Protein AF-A0A8H3E449-F1 (afdb_monomer_lite)

InterPro domains:
  IPR008972 Cupredoxin [G3DSA:2.60.40.420] (3-61)
  IPR008972 Cupredoxin [SSF49503] (17-48)
  IPR052953 Serine-rich & Multicopper Oxidase-related [PTHR34883] (8-68)

Secondary structure (DSSP, 8-state):
---------TTS---PPP------SSS-EEEE--STTTGGGT-EEEES--SSSS-HHHHHHHHHHTTTT---

Organism: NCBI:txid456999

pLDDT: mean 83.11, std 19.49, range [35.38, 98.56]

Foldseek 3Di:
DDPPDPPPDPPDPDPDDDDDDDDDDLDKDKAADPPPCGLLVQRIDIHNADPDDCGSVVSSVVSVVVCVPPDD

Radius of gyration: 15.21 Å; chains: 1; bounding box: 41×38×34 Å

Structure (mmCIF, N/CA/C/O backbone):
data_AF-A0A8H3E449-F1
#
_entry.id   AF-A0A8H3E449-F1
#
loop_
_atom_site.group_PDB
_atom_site.id
_atom_site.type_symbol
_atom_site.label_atom_id
_atom_site.label_alt_id
_atom_site.label_comp_id
_atom_site.label_asym_id
_atom_site.label_entity_id
_atom_site.label_seq_id
_atom_site.pdbx_PDB_ins_code
_atom_site.Cartn_x
_atom_site.Cartn_y
_atom_site.Cartn_z
_atom_site.occupancy
_atom_site.B_iso_or_equiv
_atom_site.auth_seq_id
_atom_site.auth_comp_id
_atom_site.auth_asym_id
_atom_site.auth_atom_id
_atom_site.pdbx_PDB_model_num
ATOM 1 N N . MET A 1 1 ? 11.427 -28.316 -9.167 1.00 40.34 1 MET A N 1
ATOM 2 C CA . MET A 1 1 ? 11.931 -26.934 -9.288 1.00 40.34 1 MET A CA 1
ATOM 3 C C . MET A 1 1 ? 11.361 -26.152 -8.120 1.00 40.34 1 MET A C 1
ATOM 5 O O . MET A 1 1 ? 10.246 -25.663 -8.195 1.00 40.34 1 MET A O 1
ATOM 9 N N . LYS A 1 2 ? 12.055 -26.186 -6.981 1.00 36.25 2 LYS A N 1
ATOM 10 C CA . LYS A 1 2 ? 11.701 -25.396 -5.804 1.00 36.25 2 LYS A CA 1
ATOM 11 C C . LYS A 1 2 ? 12.485 -24.098 -5.941 1.00 36.25 2 LYS A C 1
ATOM 13 O O . LYS A 1 2 ? 13.699 -24.118 -5.770 1.00 36.25 2 LYS A O 1
ATOM 18 N N . GLY A 1 3 ? 11.821 -23.031 -6.369 1.00 35.38 3 GLY A N 1
ATOM 19 C CA . GLY A 1 3 ? 12.405 -21.698 -6.337 1.00 35.38 3 GLY A CA 1
ATOM 20 C C . GLY A 1 3 ? 12.522 -21.286 -4.880 1.00 35.38 3 GLY A C 1
ATOM 21 O O . GLY A 1 3 ? 11.533 -20.875 -4.282 1.00 35.38 3 GLY A O 1
ATOM 22 N N . SER A 1 4 ? 13.702 -21.472 -4.289 1.00 45.12 4 SER A N 1
ATOM 23 C CA . SER A 1 4 ? 14.051 -20.750 -3.073 1.00 45.12 4 SER A CA 1
ATOM 24 C C . SER A 1 4 ? 13.974 -19.267 -3.404 1.00 45.12 4 SER A C 1
ATOM 26 O O . SER A 1 4 ? 14.740 -18.782 -4.236 1.00 45.12 4 SER A O 1
ATOM 28 N N . ALA A 1 5 ? 13.049 -18.556 -2.761 1.00 52.97 5 ALA A N 1
ATOM 29 C CA . ALA A 1 5 ? 13.210 -17.124 -2.564 1.00 52.97 5 ALA A CA 1
ATOM 30 C C . ALA A 1 5 ? 14.620 -16.889 -1.988 1.00 52.97 5 ALA A C 1
ATOM 32 O O . ALA A 1 5 ? 15.062 -17.702 -1.164 1.00 52.97 5 ALA A O 1
ATOM 33 N N . PRO A 1 6 ? 15.352 -15.845 -2.409 1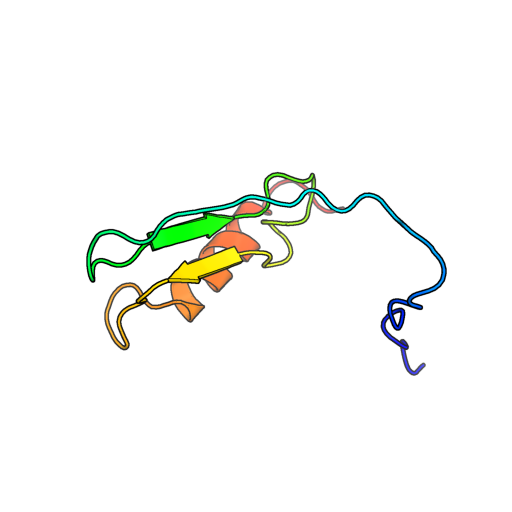.00 51.28 6 PRO A N 1
ATOM 34 C CA . PRO A 1 6 ? 16.612 -15.531 -1.764 1.00 51.28 6 PRO A CA 1
ATOM 35 C C . PRO A 1 6 ? 16.29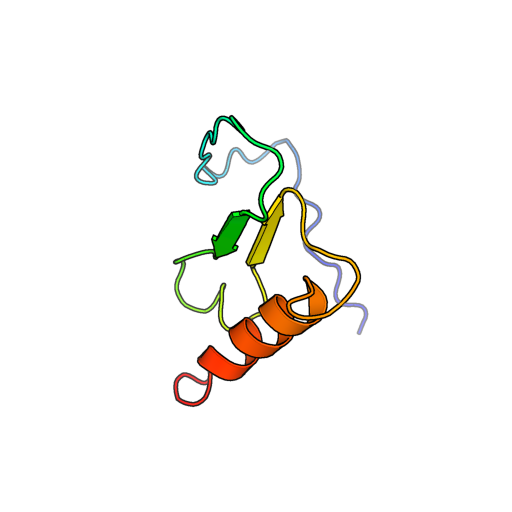0 -15.218 -0.303 1.00 51.28 6 PRO A C 1
ATOM 37 O O . PRO A 1 6 ? 15.585 -14.257 0.006 1.00 51.28 6 PRO A O 1
ATOM 40 N N . ALA A 1 7 ? 16.757 -16.079 0.598 1.00 48.97 7 ALA A N 1
ATOM 41 C CA . ALA A 1 7 ? 16.889 -15.705 1.989 1.00 48.97 7 ALA A CA 1
ATOM 42 C C . ALA A 1 7 ? 17.861 -14.523 2.000 1.00 48.97 7 ALA A C 1
ATOM 44 O O . ALA A 1 7 ? 19.011 -14.673 1.591 1.00 48.97 7 ALA A O 1
ATOM 45 N N . PHE A 1 8 ? 17.367 -13.346 2.381 1.00 51.06 8 PHE A N 1
ATOM 46 C CA . PHE A 1 8 ? 18.202 -12.193 2.688 1.00 51.06 8 PHE A CA 1
ATOM 47 C C . PHE A 1 8 ? 19.206 -12.628 3.763 1.00 51.06 8 PHE A C 1
ATOM 49 O O . PHE A 1 8 ? 18.834 -12.801 4.920 1.00 51.06 8 PHE A O 1
ATOM 56 N N . SER A 1 9 ? 20.454 -12.883 3.373 1.00 58.62 9 SER A N 1
ATOM 57 C CA . SER A 1 9 ? 21.546 -13.107 4.314 1.00 58.62 9 SER A CA 1
ATOM 58 C C . SER A 1 9 ? 21.952 -11.765 4.907 1.00 58.62 9 SER A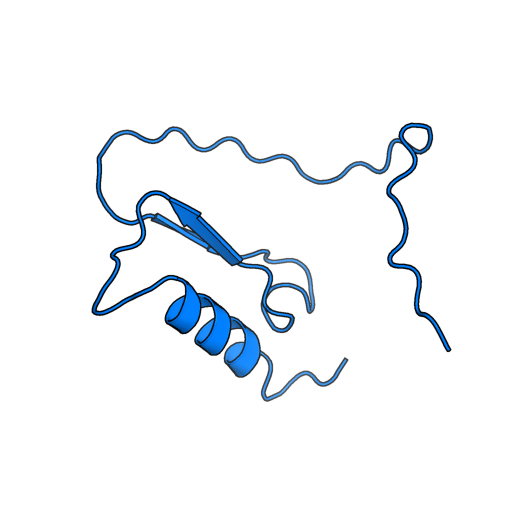 C 1
ATOM 60 O O . SER A 1 9 ? 22.179 -10.803 4.172 1.00 58.62 9 SER A O 1
ATOM 62 N N . GLU A 1 10 ? 22.058 -11.711 6.231 1.00 59.94 10 GLU A N 1
ATOM 63 C CA . GLU A 1 10 ? 22.351 -10.501 7.013 1.00 59.94 10 GLU A CA 1
ATOM 64 C C . GLU A 1 10 ? 23.746 -9.905 6.712 1.00 59.94 10 GLU A C 1
ATOM 66 O O . GLU A 1 10 ? 24.036 -8.769 7.091 1.00 59.94 10 GLU A O 1
ATOM 71 N N . ASP A 1 11 ? 24.580 -10.643 5.971 1.00 61.62 11 ASP A N 1
ATOM 72 C CA . ASP A 1 11 ? 25.990 -10.343 5.711 1.00 61.62 11 ASP A CA 1
ATOM 73 C C . ASP A 1 11 ? 26.238 -9.500 4.445 1.00 61.62 11 ASP A C 1
ATOM 75 O O . ASP A 1 11 ? 27.330 -8.960 4.262 1.00 61.62 11 ASP A O 1
ATOM 79 N N . GLU A 1 12 ? 25.233 -9.327 3.579 1.00 62.41 12 GLU A N 1
ATOM 80 C CA . GLU A 1 12 ? 25.325 -8.437 2.419 1.00 62.41 12 GLU A CA 1
ATOM 81 C C . GLU A 1 12 ? 24.456 -7.202 2.642 1.00 62.41 12 GLU A C 1
ATOM 83 O O . GLU A 1 12 ? 23.247 -7.197 2.407 1.00 62.41 12 GLU A O 1
ATOM 88 N N . LYS A 1 13 ? 25.093 -6.120 3.100 1.00 60.84 13 LYS A N 1
ATOM 89 C CA . LYS A 1 13 ? 24.477 -4.800 3.272 1.00 60.84 13 LYS A CA 1
ATOM 90 C C . LYS A 1 13 ? 24.140 -4.180 1.908 1.00 60.84 13 LYS A C 1
ATOM 92 O O . LYS A 1 13 ? 24.760 -3.211 1.471 1.00 60.84 13 LYS A O 1
ATOM 97 N N . TRP A 1 14 ? 23.128 -4.727 1.249 1.00 60.94 14 TRP A N 1
ATOM 98 C CA . TRP A 1 14 ? 22.441 -4.102 0.133 1.00 60.94 14 TRP A CA 1
ATOM 99 C C . TRP A 1 14 ? 21.653 -2.908 0.670 1.00 60.94 14 TRP A C 1
ATOM 101 O O . TRP A 1 14 ? 20.846 -3.036 1.590 1.00 60.94 14 TRP A O 1
ATOM 111 N N . TYR A 1 15 ? 21.931 -1.719 0.135 1.00 70.62 15 TYR A N 1
ATOM 112 C CA . TYR A 1 15 ? 21.300 -0.470 0.560 1.00 70.62 15 TYR A CA 1
ATOM 113 C C . TYR A 1 15 ? 19.849 -0.431 0.062 1.00 70.62 15 TYR A C 1
ATOM 115 O O . TYR A 1 15 ? 19.531 0.211 -0.938 1.00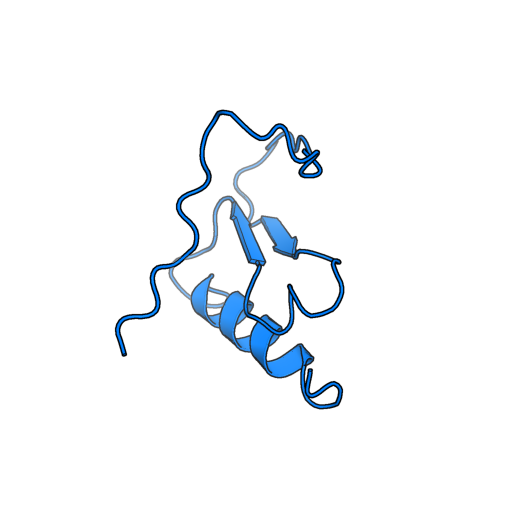 70.62 15 TYR A O 1
ATOM 123 N N . LEU A 1 16 ? 18.961 -1.168 0.733 1.00 72.56 16 LEU A N 1
ATOM 124 C CA . LEU A 1 16 ? 17.531 -1.035 0.502 1.00 72.56 16 LEU A CA 1
ATOM 125 C C . LEU A 1 16 ? 17.096 0.362 0.961 1.00 72.56 16 LEU A C 1
ATOM 127 O O . LEU A 1 16 ? 17.478 0.799 2.051 1.00 72.56 16 LEU A O 1
ATOM 131 N N . PRO A 1 17 ? 16.322 1.096 0.149 1.00 78.88 17 PRO A N 1
ATOM 132 C CA . PRO A 1 17 ? 15.859 2.414 0.542 1.00 78.88 17 PRO A CA 1
ATOM 133 C C . PRO A 1 17 ? 14.884 2.300 1.719 1.00 78.88 17 PRO A C 1
ATOM 135 O O . PRO A 1 17 ? 13.793 1.754 1.575 1.00 78.88 17 PRO A O 1
ATOM 138 N N . THR A 1 18 ? 15.251 2.871 2.867 1.00 83.69 18 THR A N 1
ATOM 139 C CA . THR A 1 18 ? 14.340 3.041 4.006 1.00 83.69 18 THR A CA 1
ATOM 140 C C . THR A 1 18 ? 13.571 4.354 3.871 1.00 83.69 18 THR A C 1
ATOM 142 O O . THR A 1 18 ? 14.129 5.395 3.506 1.00 83.69 18 THR A O 1
ATOM 145 N N . ARG A 1 19 ? 12.272 4.320 4.177 1.00 85.31 19 ARG A N 1
ATOM 146 C CA . ARG A 1 19 ? 11.412 5.501 4.294 1.00 85.31 19 ARG A CA 1
ATOM 147 C C . ARG A 1 19 ? 10.725 5.479 5.652 1.00 85.31 19 ARG A C 1
ATOM 149 O O . ARG A 1 19 ? 10.186 4.451 6.044 1.00 85.31 19 ARG A O 1
ATOM 156 N N . GLU A 1 20 ? 10.734 6.615 6.338 1.00 92.56 20 GLU A N 1
ATOM 157 C CA . GLU A 1 20 ? 9.992 6.807 7.582 1.00 92.56 20 GLU A CA 1
ATOM 158 C C . GLU A 1 20 ? 8.689 7.543 7.284 1.00 92.56 20 GLU A C 1
ATOM 160 O O . GLU A 1 20 ? 8.679 8.570 6.602 1.00 92.56 20 GLU A O 1
ATOM 165 N N . PHE A 1 21 ? 7.585 7.017 7.802 1.00 93.50 21 PHE A N 1
ATOM 166 C CA . PHE A 1 21 ? 6.279 7.653 7.738 1.00 93.50 21 PHE A CA 1
ATOM 167 C C . PHE A 1 21 ? 5.702 7.724 9.150 1.00 93.50 21 PHE A C 1
ATOM 169 O O . PHE A 1 21 ? 5.557 6.702 9.821 1.00 93.50 21 PHE A O 1
ATOM 176 N N . LYS A 1 22 ? 5.381 8.937 9.611 1.00 97.12 22 LYS A N 1
ATOM 177 C CA . LYS A 1 22 ? 4.724 9.142 10.902 1.00 97.12 22 LYS A CA 1
ATOM 178 C C . LYS A 1 22 ? 3.214 9.081 10.710 1.00 97.12 22 LYS A C 1
ATOM 180 O O . LYS A 1 22 ? 2.641 9.958 10.072 1.00 97.12 22 LYS A O 1
ATOM 185 N N . VAL A 1 23 ? 2.580 8.090 11.324 1.00 96.50 23 VAL A N 1
ATOM 186 C CA . VAL A 1 23 ? 1.119 7.974 11.371 1.00 96.50 23 VAL A CA 1
ATOM 187 C C . VAL A 1 23 ? 0.577 9.002 12.369 1.00 96.50 23 VAL A C 1
ATOM 189 O O . VAL A 1 23 ? 0.979 9.004 13.533 1.00 96.50 23 VAL A O 1
ATOM 192 N N . THR A 1 24 ? -0.289 9.910 11.915 1.00 97.62 24 THR A N 1
ATOM 193 C CA . THR A 1 24 ? -0.865 10.986 12.751 1.00 97.62 24 THR A CA 1
ATOM 194 C C . THR A 1 24 ? -2.377 10.902 12.916 1.00 97.62 24 THR A C 1
ATOM 196 O O . THR A 1 24 ? -2.939 11.676 13.687 1.00 97.62 24 THR A O 1
ATOM 199 N N . ASP A 1 25 ? -3.037 9.998 12.196 1.00 97.75 25 ASP A N 1
ATOM 200 C CA . ASP A 1 25 ? -4.471 9.753 12.292 1.00 97.75 25 ASP A CA 1
ATOM 201 C C . ASP A 1 25 ? -4.802 8.279 11.988 1.00 97.75 25 ASP A C 1
ATOM 203 O O . ASP A 1 25 ? -3.928 7.491 11.623 1.00 97.75 25 ASP A O 1
ATOM 207 N N . GLU A 1 26 ? -6.065 7.901 12.185 1.00 97.62 26 GLU A N 1
ATOM 208 C CA . GLU A 1 26 ? -6.560 6.532 11.983 1.00 97.62 26 GLU A CA 1
ATOM 209 C C . GLU A 1 26 ? -7.031 6.260 10.545 1.00 97.62 26 GLU A C 1
ATOM 211 O O . GLU A 1 26 ? -7.580 5.197 10.262 1.00 97.62 26 GLU A O 1
ATOM 216 N N . LYS A 1 27 ? -6.845 7.200 9.609 1.00 97.88 27 LYS A N 1
ATOM 217 C CA . LYS A 1 27 ? -7.332 7.029 8.238 1.00 97.88 27 LYS A CA 1
ATOM 218 C C . LYS A 1 27 ? -6.483 6.000 7.482 1.00 97.88 27 LYS A C 1
ATOM 220 O O . LYS A 1 27 ? -5.306 5.808 7.807 1.00 97.88 27 LYS A O 1
ATOM 225 N N . PRO A 1 28 ? -7.039 5.384 6.424 1.00 98.38 28 PRO A N 1
ATOM 226 C CA . PRO A 1 28 ? -6.259 4.541 5.531 1.00 98.38 28 PRO A CA 1
ATOM 227 C C . PRO A 1 28 ? -5.156 5.337 4.827 1.00 98.38 28 PRO A C 1
ATOM 229 O O . PRO A 1 28 ? -5.424 6.364 4.198 1.00 98.38 28 PRO A O 1
ATOM 232 N N . HIS A 1 29 ? -3.929 4.829 4.885 1.00 98.31 29 HIS A N 1
ATOM 233 C CA . HIS A 1 29 ? -2.786 5.338 4.132 1.00 98.31 29 HIS A CA 1
ATOM 234 C C . HIS A 1 29 ? -2.266 4.249 3.200 1.00 98.31 29 HIS A C 1
ATOM 236 O O . HIS A 1 29 ? -2.064 3.115 3.629 1.00 98.31 29 HIS A O 1
ATOM 242 N N . TRP A 1 30 ? -2.012 4.606 1.943 1.00 97.94 30 TRP A N 1
ATOM 243 C CA . TRP A 1 30 ? -1.649 3.672 0.879 1.00 97.94 30 TRP A CA 1
ATOM 244 C C . TRP A 1 30 ? -0.298 4.052 0.282 1.00 97.94 30 TRP A C 1
ATOM 246 O O . TRP A 1 30 ? -0.064 5.217 -0.045 1.00 97.94 30 TRP A O 1
ATOM 256 N N . PHE A 1 31 ? 0.583 3.072 0.113 1.00 97.50 31 PHE A N 1
ATOM 257 C CA . PHE A 1 31 ? 1.931 3.267 -0.411 1.00 97.50 31 PHE A CA 1
ATOM 258 C C . PHE A 1 31 ? 2.235 2.219 -1.478 1.00 97.50 31 PHE A C 1
ATOM 260 O O . PHE A 1 31 ? 1.767 1.087 -1.403 1.00 97.50 31 PHE A O 1
ATOM 267 N N . TYR A 1 32 ? 3.075 2.568 -2.446 1.00 95.62 32 TYR A N 1
ATOM 268 C CA . TYR A 1 32 ? 3.553 1.635 -3.463 1.00 95.62 32 TYR A CA 1
ATOM 269 C C . TYR A 1 32 ? 5.064 1.770 -3.639 1.00 95.62 32 TYR A C 1
ATOM 271 O O . TYR A 1 32 ? 5.646 2.827 -3.375 1.00 95.62 32 TYR A O 1
ATOM 279 N N . CYS A 1 33 ? 5.711 0.704 -4.105 1.00 92.62 33 CYS A N 1
ATOM 280 C CA . CYS A 1 33 ? 7.111 0.773 -4.495 1.00 92.62 33 CYS A CA 1
ATOM 281 C C . CYS A 1 33 ? 7.244 1.331 -5.920 1.00 92.62 33 CYS A C 1
ATOM 283 O O . CYS A 1 33 ? 6.834 0.697 -6.888 1.00 92.62 33 CYS A O 1
ATOM 285 N N . GLY A 1 34 ? 7.856 2.509 -6.055 1.00 89.88 34 GLY A N 1
ATOM 286 C CA . GLY A 1 34 ? 8.118 3.144 -7.353 1.00 89.88 34 GLY A CA 1
ATOM 287 C C . GLY A 1 34 ? 9.296 2.555 -8.138 1.00 89.88 34 GLY A C 1
ATOM 288 O O . GLY A 1 34 ? 9.677 3.116 -9.163 1.00 89.88 34 GLY A O 1
ATOM 289 N N . GLN A 1 35 ? 9.909 1.466 -7.663 1.00 88.75 35 GLN A N 1
ATOM 290 C CA . GLN A 1 35 ? 10.935 0.763 -8.429 1.00 88.75 35 GLN A CA 1
ATOM 291 C C . GLN A 1 35 ? 10.304 0.104 -9.656 1.00 88.75 35 GLN A C 1
ATOM 293 O O . GLN A 1 35 ? 9.171 -0.384 -9.624 1.00 88.75 35 GLN A O 1
ATOM 298 N N . VAL A 1 36 ? 11.050 0.123 -10.755 1.00 90.00 36 VAL A N 1
ATOM 299 C CA . VAL A 1 36 ? 10.604 -0.390 -12.046 1.00 90.00 36 VAL A CA 1
ATOM 300 C C . VAL A 1 36 ? 10.180 -1.856 -11.899 1.00 90.00 36 VAL A C 1
ATOM 302 O O . VAL A 1 36 ? 10.966 -2.691 -11.470 1.00 90.00 36 VAL A O 1
ATOM 305 N N . GLY A 1 37 ? 8.915 -2.144 -12.209 1.00 89.50 37 GLY A N 1
ATOM 306 C CA . GLY A 1 37 ? 8.327 -3.484 -12.124 1.00 89.50 37 GLY A CA 1
ATOM 307 C C . GLY A 1 37 ? 7.849 -3.935 -10.742 1.00 89.50 37 GLY A C 1
ATOM 308 O O . GLY A 1 37 ? 7.161 -4.942 -10.666 1.00 89.50 37 GLY A O 1
ATOM 309 N N . HIS A 1 38 ? 8.110 -3.191 -9.664 1.00 92.94 38 HIS A N 1
ATOM 310 C CA . HIS A 1 38 ? 7.744 -3.630 -8.312 1.00 92.94 38 HIS A CA 1
ATOM 311 C C . HIS A 1 38 ? 6.259 -3.426 -7.998 1.00 92.94 38 HIS A C 1
ATOM 313 O O . HIS A 1 38 ? 5.598 -4.352 -7.539 1.00 92.94 38 HIS A O 1
ATOM 319 N N . CYS A 1 39 ? 5.710 -2.237 -8.265 1.00 94.69 39 CYS A N 1
ATOM 320 C CA . CYS A 1 39 ? 4.272 -1.992 -8.101 1.00 94.69 39 CYS A CA 1
ATOM 321 C C . CYS A 1 39 ? 3.424 -2.912 -9.012 1.00 94.69 39 CYS A C 1
ATOM 323 O O . CYS A 1 39 ? 2.556 -3.600 -8.481 1.00 94.69 39 CYS A O 1
ATOM 325 N N . PRO A 1 40 ? 3.743 -3.071 -10.315 1.00 95.38 40 PRO A N 1
ATOM 326 C CA . PRO A 1 40 ? 3.134 -4.098 -11.170 1.00 95.38 40 PRO A CA 1
ATOM 327 C C . PRO A 1 40 ? 3.286 -5.549 -10.699 1.00 95.38 40 PRO A C 1
ATOM 329 O O . PRO A 1 40 ? 2.529 -6.405 -11.135 1.00 95.38 40 PRO A O 1
ATOM 332 N N . ALA A 1 41 ? 4.264 -5.842 -9.841 1.00 94.88 41 ALA A N 1
ATOM 333 C CA . ALA A 1 41 ? 4.436 -7.152 -9.215 1.00 94.88 41 ALA A CA 1
ATOM 334 C C . ALA A 1 41 ? 3.715 -7.266 -7.855 1.00 94.88 41 ALA A C 1
ATOM 336 O O . ALA A 1 41 ? 3.991 -8.193 -7.097 1.00 94.88 41 ALA A O 1
ATOM 337 N N . GLY A 1 42 ? 2.845 -6.309 -7.512 1.00 95.31 42 GLY A N 1
ATOM 338 C CA . GLY A 1 42 ? 2.048 -6.323 -6.283 1.00 95.31 42 GLY A CA 1
ATOM 3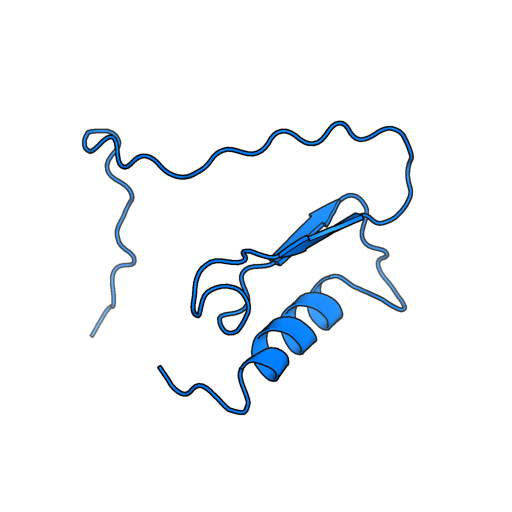39 C C . GLY A 1 42 ? 2.741 -5.719 -5.055 1.00 95.31 42 GLY A C 1
ATOM 340 O O . GLY A 1 42 ? 2.254 -5.888 -3.935 1.00 95.31 42 GLY A O 1
ATOM 341 N N . MET A 1 43 ? 3.866 -5.005 -5.221 1.00 95.50 43 MET A N 1
ATOM 342 C CA . MET A 1 43 ? 4.613 -4.410 -4.102 1.00 95.50 43 MET A CA 1
ATOM 343 C C . MET A 1 43 ? 3.972 -3.103 -3.603 1.00 95.50 43 MET A C 1
ATOM 345 O O . MET A 1 43 ? 4.418 -1.990 -3.916 1.00 95.50 43 MET A O 1
ATOM 349 N N . VAL A 1 44 ? 2.932 -3.264 -2.788 1.00 97.25 44 VAL A N 1
ATOM 350 C CA . VAL A 1 44 ? 2.187 -2.200 -2.104 1.00 97.25 44 VAL A CA 1
ATOM 351 C C . VAL A 1 44 ? 2.175 -2.384 -0.585 1.00 97.25 44 VAL A C 1
ATOM 353 O O . VAL A 1 44 ? 2.420 -3.472 -0.073 1.00 97.25 44 VAL A O 1
ATOM 356 N N . PHE A 1 45 ? 1.883 -1.306 0.144 1.00 96.94 45 PHE A N 1
ATOM 357 C CA . PHE A 1 45 ? 1.786 -1.279 1.604 1.00 96.94 45 PHE A CA 1
ATOM 358 C C . PHE A 1 45 ? 0.583 -0.437 2.029 1.00 96.94 45 PHE A C 1
ATOM 360 O O . PHE A 1 45 ? 0.199 0.504 1.329 1.00 96.94 45 PHE A O 1
ATOM 367 N N . ALA A 1 46 ? 0.024 -0.728 3.201 1.00 97.88 46 ALA A N 1
ATOM 368 C CA . ALA A 1 46 ? -1.038 0.080 3.783 1.00 97.88 46 ALA A CA 1
ATOM 369 C C . ALA A 1 46 ? -0.903 0.203 5.300 1.00 97.88 46 ALA A C 1
ATOM 371 O O . ALA A 1 46 ? -0.403 -0.700 5.967 1.00 97.88 46 ALA A O 1
ATOM 372 N N . VAL A 1 47 ? -1.399 1.317 5.833 1.00 98.12 47 VAL A N 1
ATOM 373 C CA . VAL A 1 47 ? -1.641 1.521 7.266 1.00 98.12 47 VAL A CA 1
ATOM 374 C C . VAL A 1 47 ? -3.130 1.790 7.444 1.00 98.12 47 VAL A C 1
ATOM 376 O O . VAL A 1 47 ? -3.690 2.607 6.716 1.00 98.12 47 VAL A O 1
ATOM 379 N N . ASN A 1 48 ? -3.758 1.103 8.400 1.00 98.00 48 ASN A N 1
ATOM 380 C CA . ASN A 1 48 ? -5.198 1.164 8.686 1.00 98.00 48 ASN A CA 1
ATOM 381 C C . ASN A 1 48 ? -6.109 0.958 7.449 1.00 98.00 48 ASN A C 1
ATOM 383 O O . ASN A 1 48 ? -7.030 1.753 7.241 1.00 98.00 48 ASN A O 1
ATOM 387 N N . PRO A 1 49 ? -5.876 -0.058 6.589 1.00 98.19 49 PRO A N 1
ATOM 388 C CA . PRO A 1 49 ? -6.819 -0.362 5.518 1.00 98.19 49 PRO A CA 1
ATOM 389 C C . PRO A 1 49 ? -8.168 -0.811 6.113 1.00 98.19 49 PRO A C 1
ATOM 391 O O . PRO A 1 49 ? -8.180 -1.509 7.128 1.00 98.19 49 PRO A O 1
ATOM 394 N N . PRO A 1 50 ? -9.307 -0.445 5.504 1.00 97.88 50 PRO A N 1
ATOM 395 C CA . PRO A 1 50 ? -10.604 -0.940 5.946 1.00 97.88 50 PRO A CA 1
ATOM 396 C C . PRO A 1 50 ? -10.783 -2.418 5.562 1.00 97.88 50 PRO A C 1
ATOM 398 O O . PRO A 1 50 ? -10.235 -2.881 4.559 1.00 97.88 50 PRO A O 1
ATOM 401 N N . GLU A 1 51 ? -11.596 -3.144 6.332 1.00 97.25 51 GLU A N 1
ATOM 402 C CA . GLU A 1 51 ? -11.942 -4.550 6.053 1.00 97.25 51 GLU A CA 1
ATOM 403 C C . GLU A 1 51 ? -12.909 -4.697 4.868 1.00 97.25 51 GLU A C 1
ATOM 405 O O . GLU A 1 51 ? -12.941 -5.729 4.203 1.00 97.25 51 GLU A O 1
ATOM 410 N N . GLU A 1 52 ? -13.663 -3.640 4.558 1.00 97.56 52 GLU A N 1
ATOM 411 C CA . GLU A 1 52 ? -14.634 -3.601 3.467 1.00 97.56 52 GLU A CA 1
ATOM 412 C C . GLU A 1 52 ? -14.436 -2.362 2.577 1.00 97.56 52 GLU A C 1
ATOM 414 O O . GLU A 1 52 ? -13.755 -1.396 2.927 1.00 97.56 52 GLU A O 1
ATOM 419 N N . GLY A 1 53 ? -15.048 -2.362 1.390 1.00 96.69 53 GLY A N 1
ATOM 420 C CA . GLY A 1 53 ? -14.933 -1.240 0.456 1.00 96.69 53 GLY A CA 1
ATOM 421 C C . GLY A 1 53 ? -13.579 -1.228 -0.249 1.00 96.69 53 GLY A C 1
ATOM 422 O O . GLY A 1 53 ? -13.345 -2.089 -1.095 1.00 96.69 53 GLY A O 1
ATOM 423 N N . ASN A 1 54 ? -12.716 -0.257 0.056 1.00 96.62 54 ASN A N 1
ATOM 424 C CA . ASN A 1 54 ? -11.378 -0.121 -0.538 1.00 96.62 54 ASN A CA 1
ATOM 425 C C . ASN A 1 54 ? -10.346 -0.865 0.314 1.00 96.62 54 ASN A C 1
ATOM 427 O O . ASN A 1 54 ? -9.593 -0.249 1.065 1.00 96.62 54 ASN A O 1
ATOM 431 N N . THR A 1 55 ? -10.370 -2.191 0.228 1.00 98.56 55 THR A N 1
ATOM 432 C CA . THR A 1 55 ? -9.523 -3.086 1.021 1.00 98.56 55 THR A CA 1
ATOM 433 C C . THR A 1 55 ? -8.084 -3.130 0.508 1.00 98.56 55 THR A C 1
ATOM 435 O O . THR A 1 55 ? -7.791 -2.696 -0.610 1.00 98.56 55 THR A O 1
ATOM 438 N N . PHE A 1 56 ? -7.180 -3.691 1.316 1.00 98.44 56 PHE A N 1
ATOM 439 C CA . PHE A 1 56 ? -5.795 -3.930 0.902 1.00 98.44 56 PHE A CA 1
ATOM 440 C C . PHE A 1 56 ? -5.699 -4.836 -0.327 1.00 98.44 56 PHE A C 1
ATOM 442 O O . PHE A 1 56 ? -5.008 -4.478 -1.277 1.00 98.44 56 PHE A O 1
ATOM 449 N N . ASP A 1 57 ? -6.453 -5.936 -0.349 1.00 98.19 57 ASP A N 1
ATOM 450 C CA . ASP A 1 57 ? -6.450 -6.880 -1.473 1.00 98.19 57 ASP A CA 1
ATOM 451 C C . ASP A 1 57 ? -6.816 -6.182 -2.787 1.00 98.19 57 ASP A C 1
ATOM 453 O O . ASP A 1 57 ? -6.110 -6.312 -3.780 1.00 98.19 57 ASP A O 1
ATOM 457 N N . LYS A 1 58 ? -7.832 -5.306 -2.775 1.00 98.31 58 LYS A N 1
ATOM 458 C CA . LYS A 1 58 ? -8.190 -4.509 -3.960 1.00 98.31 58 LYS A CA 1
ATOM 459 C C . LYS A 1 58 ? -7.083 -3.550 -4.386 1.00 98.31 58 LYS A C 1
ATOM 461 O O . LYS A 1 58 ? -6.927 -3.287 -5.575 1.00 98.31 58 LYS A O 1
ATOM 466 N N . PHE A 1 59 ? -6.341 -2.983 -3.437 1.00 98.31 59 PHE A N 1
ATOM 467 C CA . PHE A 1 59 ? -5.213 -2.114 -3.758 1.00 98.31 59 PHE A CA 1
ATOM 468 C C . PHE A 1 59 ? -4.058 -2.900 -4.393 1.00 98.31 59 PHE A C 1
ATOM 470 O O . PHE A 1 59 ? -3.483 -2.428 -5.374 1.00 98.31 59 PHE A O 1
ATOM 477 N N . GLN A 1 60 ? -3.765 -4.105 -3.894 1.00 97.75 60 GLN A N 1
ATOM 478 C CA . GLN A 1 60 ? -2.785 -5.012 -4.495 1.00 97.75 60 GLN A CA 1
ATOM 479 C C . GLN A 1 60 ? -3.220 -5.470 -5.894 1.00 97.75 60 GLN A C 1
ATOM 481 O O . GLN A 1 60 ? -2.439 -5.331 -6.835 1.00 97.75 60 GLN A O 1
ATOM 486 N N . ASP A 1 61 ? -4.479 -5.881 -6.067 1.00 96.94 61 ASP A N 1
ATOM 487 C CA . ASP A 1 61 ? -5.041 -6.260 -7.369 1.00 96.94 61 ASP A CA 1
ATOM 488 C C . ASP A 1 61 ? -4.901 -5.126 -8.398 1.00 96.94 61 ASP A C 1
ATOM 490 O O . ASP A 1 61 ? -4.561 -5.356 -9.561 1.00 96.94 61 ASP A O 1
ATOM 494 N N . MET A 1 62 ? -5.159 -3.877 -7.989 1.00 96.12 62 MET A N 1
ATOM 495 C CA . MET A 1 62 ? -4.977 -2.708 -8.856 1.00 96.12 62 MET A CA 1
ATOM 496 C C . MET A 1 62 ? -3.503 -2.449 -9.188 1.00 96.12 62 MET A C 1
ATOM 498 O O . MET A 1 62 ? -3.197 -2.018 -10.301 1.00 96.12 62 MET A O 1
ATOM 502 N N . ALA A 1 63 ? -2.592 -2.701 -8.246 1.00 96.44 63 ALA A N 1
ATOM 503 C CA . ALA A 1 63 ? -1.160 -2.555 -8.474 1.00 96.44 63 ALA A CA 1
ATOM 504 C C . ALA A 1 63 ? -0.677 -3.538 -9.547 1.00 96.4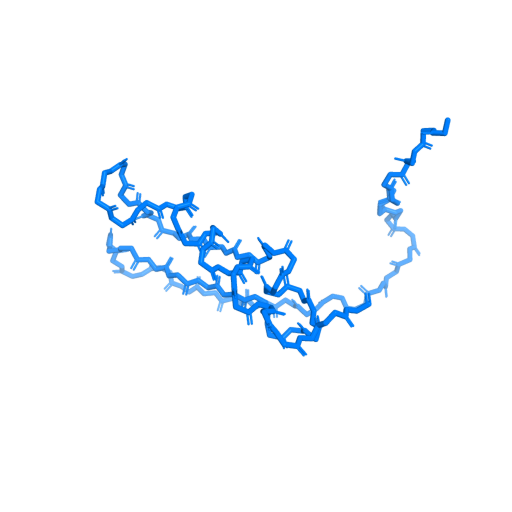4 63 ALA A C 1
ATOM 506 O O . ALA A 1 63 ? -0.035 -3.117 -10.508 1.00 96.44 63 ALA A O 1
ATOM 507 N N . GLU A 1 64 ? -1.080 -4.804 -9.464 1.00 94.88 64 GLU A N 1
ATOM 508 C CA . GLU A 1 64 ? -0.757 -5.827 -10.466 1.00 94.88 64 GLU A CA 1
ATOM 509 C C . GLU A 1 64 ? -1.333 -5.487 -11.850 1.00 94.88 64 GLU A C 1
ATOM 511 O O . GLU A 1 64 ? -0.652 -5.594 -12.874 1.00 94.88 64 GLU A O 1
ATOM 516 N N . GLN A 1 65 ? -2.558 -4.955 -11.893 1.00 94.12 65 GLN A N 1
ATOM 517 C CA . GLN A 1 65 ? -3.195 -4.501 -13.134 1.00 94.12 65 GLN A CA 1
ATOM 518 C C . GLN A 1 65 ? -2.532 -3.259 -13.747 1.00 94.12 65 GLN A C 1
ATOM 520 O O . GLN A 1 65 ? -2.652 -3.032 -14.954 1.00 94.12 65 GLN A O 1
ATOM 525 N N . SER A 1 66 ? -1.795 -2.462 -12.965 1.00 92.00 66 SER A N 1
ATOM 526 C CA . SER A 1 66 ? -1.082 -1.280 -13.473 1.00 92.00 66 SER A CA 1
ATOM 527 C C . SER A 1 66 ? 0.049 -1.632 -14.452 1.00 92.00 66 SER A C 1
ATOM 529 O O . SER A 1 66 ? 0.494 -0.781 -15.222 1.00 92.00 66 SER A O 1
ATOM 531 N N . GLY A 1 67 ? 0.476 -2.901 -14.475 1.00 81.50 67 GLY A N 1
ATOM 532 C CA . GLY A 1 67 ? 1.521 -3.431 -15.350 1.00 81.50 67 GLY A CA 1
ATOM 533 C C . GLY A 1 67 ? 1.112 -3.720 -16.792 1.00 81.50 67 GLY A C 1
ATOM 534 O O . GLY A 1 67 ? 1.960 -4.169 -17.561 1.00 81.50 67 GLY A O 1
ATOM 535 N N . ASN A 1 68 ? -0.145 -3.478 -17.189 1.00 64.81 68 ASN A N 1
ATOM 536 C CA . ASN A 1 68 ? -0.741 -3.964 -18.449 1.00 64.81 68 ASN A CA 1
ATOM 537 C C . ASN A 1 68 ? -0.145 -3.403 -19.772 1.00 64.81 68 ASN A C 1
ATOM 539 O O . ASN A 1 68 ? -0.766 -3.507 -20.828 1.00 64.81 68 ASN A O 1
ATOM 543 N N . GLY A 1 69 ? 1.065 -2.836 -19.744 1.00 55.72 69 GLY A N 1
ATOM 544 C CA . GLY A 1 69 ? 1.859 -2.455 -20.919 1.00 55.72 69 GLY A CA 1
ATOM 545 C C . GLY A 1 69 ? 3.368 -2.720 -20.799 1.00 55.72 69 GLY A C 1
ATOM 546 O O . GLY A 1 69 ? 4.093 -2.530 -21.772 1.00 55.72 69 GLY A O 1
ATOM 547 N N . THR A 1 70 ? 3.857 -3.180 -19.647 1.00 52.22 70 THR A N 1
ATOM 548 C CA . THR A 1 70 ? 5.272 -3.488 -19.397 1.00 52.22 70 THR A CA 1
ATOM 549 C C . THR A 1 70 ? 5.381 -4.917 -18.896 1.00 52.22 70 THR A C 1
ATOM 551 O O . THR A 1 70 ? 5.465 -5.199 -17.704 1.00 52.22 70 THR A O 1
ATOM 554 N N . LYS A 1 71 ? 5.365 -5.846 -19.852 1.00 48.28 71 LYS A N 1
ATOM 555 C CA . LYS A 1 71 ? 5.818 -7.213 -19.619 1.00 48.28 71 LYS A CA 1
ATOM 556 C C . LYS A 1 71 ? 7.333 -7.148 -19.382 1.00 48.28 71 LYS A C 1
ATOM 558 O O . LYS A 1 71 ? 8.059 -6.792 -20.309 1.00 48.28 71 LYS A O 1
ATOM 563 N N . TRP A 1 72 ? 7.769 -7.403 -18.151 1.00 54.16 72 TRP A N 1
ATOM 564 C CA . TRP A 1 72 ? 9.184 -7.577 -17.801 1.00 54.16 72 TRP A CA 1
ATOM 565 C C . TRP A 1 72 ? 9.676 -8.954 -18.243 1.00 54.16 72 TRP A C 1
ATOM 567 O O . TRP A 1 72 ? 8.880 -9.920 -18.151 1.00 54.16 72 TRP A O 1
#

Sequence (72 aa):
MKGSAPAFSEDEKWYLPTREFKVTDEKPHWFYCGQVGHCPAGMVFAVNPPEEGNTFDKFQDMAEQSGNGTKW